Protein AF-A0A2K5C692-F1 (afdb_monomer)

Solvent-accessible surface area (backbone atoms only — not comparable to full-atom values): 7700 Å² total; per-residue (Å²): 141,78,87,83,47,60,86,69,42,43,74,47,68,67,73,51,76,56,100,88,49,74,49,65,68,95,68,62,49,78,44,82,46,73,78,86,76,69,92,68,82,83,86,76,85,67,71,76,71,80,69,60,62,58,67,62,48,50,50,53,51,52,51,52,52,50,50,51,52,51,52,51,51,51,51,52,52,50,52,50,51,49,54,51,51,51,50,50,52,52,49,58,70,53,62,77,75,74,74,80,81,71,85,75,73,92,75,81,82,77,75,83,76,95,80,128

Structure (mmCIF, N/CA/C/O backbone):
data_AF-A0A2K5C692-F1
#
_entry.id   AF-A0A2K5C692-F1
#
loop_
_atom_site.group_PDB
_atom_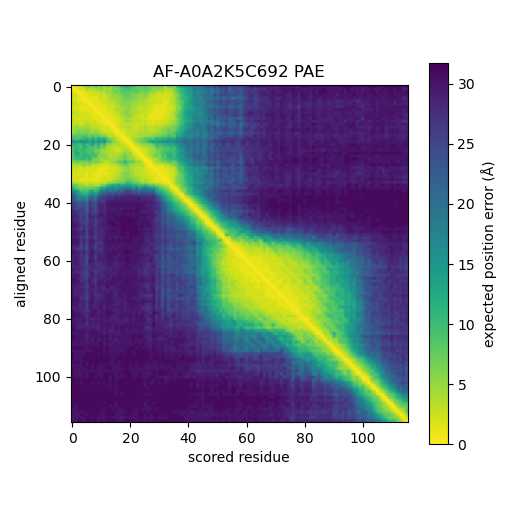site.id
_atom_site.type_symbol
_atom_site.label_atom_id
_atom_site.label_alt_id
_atom_site.label_comp_id
_atom_site.label_asym_id
_atom_site.label_entity_id
_atom_site.label_seq_id
_atom_site.pdbx_PDB_ins_code
_atom_site.Cartn_x
_atom_site.Cartn_y
_atom_site.Cartn_z
_atom_site.occupancy
_atom_site.B_iso_or_equiv
_atom_site.auth_seq_id
_atom_site.auth_comp_id
_atom_site.auth_asym_id
_atom_site.auth_atom_id
_atom_site.pdbx_PDB_model_num
ATOM 1 N N . MET A 1 1 ? -17.561 4.952 28.969 1.00 80.25 1 MET A N 1
ATOM 2 C CA . MET A 1 1 ? -16.653 3.915 29.502 1.00 80.25 1 MET A CA 1
ATOM 3 C C . MET A 1 1 ? -15.478 4.607 30.171 1.00 80.25 1 MET A C 1
ATOM 5 O O . MET A 1 1 ? -14.793 5.365 29.497 1.00 80.25 1 MET A O 1
ATOM 9 N N . HIS A 1 2 ? -15.273 4.416 31.474 1.00 87.25 2 HIS A N 1
ATOM 10 C CA . HIS A 1 2 ? -14.158 5.014 32.221 1.00 87.25 2 HIS A CA 1
ATOM 11 C C . HIS A 1 2 ? -13.462 3.932 33.053 1.00 87.25 2 HIS A C 1
ATOM 13 O O . HIS A 1 2 ? -14.150 3.058 33.570 1.00 87.25 2 HIS A O 1
ATOM 19 N N . ARG A 1 3 ? -12.129 4.021 33.203 1.00 89.38 3 ARG A N 1
ATOM 20 C CA . ARG A 1 3 ? -11.280 3.047 33.930 1.00 89.38 3 ARG A CA 1
ATOM 21 C C . ARG A 1 3 ? -11.349 1.613 33.380 1.00 89.38 3 ARG A C 1
ATOM 23 O O . ARG A 1 3 ? -11.473 0.668 34.150 1.00 89.38 3 ARG A O 1
ATOM 30 N N . LEU A 1 4 ? -11.274 1.480 32.057 1.00 91.38 4 LEU A N 1
ATOM 31 C CA . LEU A 1 4 ? -11.262 0.176 31.395 1.00 91.38 4 LEU A CA 1
ATOM 32 C C . LEU A 1 4 ? -10.068 -0.670 31.859 1.00 91.38 4 LEU A C 1
ATOM 34 O O . LEU A 1 4 ? -8.952 -0.162 31.984 1.00 91.38 4 LEU A O 1
ATOM 38 N N . GLN A 1 5 ? -10.319 -1.951 32.092 1.00 93.25 5 GLN A N 1
ATOM 39 C CA . GLN A 1 5 ? -9.323 -2.971 32.399 1.00 93.25 5 GLN A CA 1
ATOM 40 C C . GLN A 1 5 ? -9.077 -3.852 31.167 1.00 93.25 5 GLN A C 1
ATOM 42 O O . GLN A 1 5 ? -9.945 -3.944 30.300 1.00 93.25 5 GLN A O 1
ATOM 47 N N . PRO A 1 6 ? -7.941 -4.567 31.077 1.00 92.50 6 P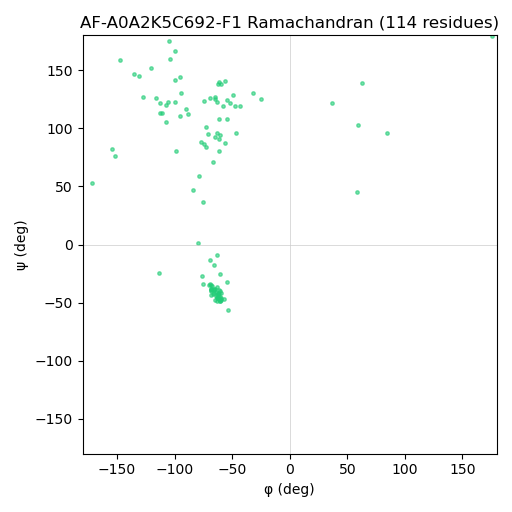RO A N 1
ATOM 48 C CA . PRO A 1 6 ? -7.685 -5.481 29.959 1.00 92.50 6 PRO A CA 1
ATOM 49 C C . PRO A 1 6 ? -8.797 -6.523 29.739 1.00 92.50 6 PRO A C 1
ATOM 51 O O . PRO A 1 6 ? -9.089 -6.886 28.599 1.00 92.50 6 PRO A O 1
ATOM 54 N N . ALA A 1 7 ? -9.461 -6.952 30.822 1.00 93.38 7 ALA A N 1
ATOM 55 C CA . ALA A 1 7 ? -10.597 -7.875 30.797 1.00 93.38 7 ALA A CA 1
ATOM 56 C C . ALA A 1 7 ? -11.859 -7.308 30.116 1.00 93.38 7 ALA A C 1
ATOM 58 O O . ALA A 1 7 ? -12.718 -8.085 29.709 1.00 93.38 7 ALA A O 1
ATOM 59 N N . ASP A 1 8 ? -11.952 -5.986 29.942 1.00 94.62 8 ASP A N 1
ATOM 60 C CA . ASP A 1 8 ? -13.039 -5.325 29.210 1.00 94.62 8 ASP A CA 1
ATOM 61 C C . ASP A 1 8 ? -12.844 -5.401 27.680 1.00 94.62 8 ASP A C 1
ATOM 63 O O . ASP A 1 8 ? -13.638 -4.870 26.908 1.00 94.62 8 ASP A O 1
ATOM 67 N N . THR A 1 9 ? -11.783 -6.051 27.195 1.00 95.06 9 THR A N 1
ATOM 68 C CA . THR A 1 9 ? -11.570 -6.255 25.758 1.00 95.06 9 THR A CA 1
ATOM 69 C C . THR A 1 9 ? -12.657 -7.151 25.171 1.00 95.06 9 THR A C 1
ATOM 71 O O . THR A 1 9 ? -12.847 -8.291 25.597 1.00 95.06 9 THR A O 1
ATOM 74 N N . GLY A 1 10 ? -13.339 -6.673 24.132 1.00 95.25 10 GLY A N 1
ATOM 75 C CA . GLY A 1 10 ? -14.420 -7.431 23.518 1.00 95.25 10 GLY A CA 1
ATOM 76 C C . GLY A 1 10 ? -15.161 -6.686 22.417 1.00 95.25 10 GLY A C 1
ATOM 77 O O . GLY A 1 10 ? -14.862 -5.539 22.083 1.00 95.25 10 GLY A O 1
ATOM 78 N N . THR A 1 11 ? -16.142 -7.368 21.827 1.00 95.38 11 THR A N 1
ATOM 79 C CA . THR A 1 11 ? -17.054 -6.758 20.852 1.00 95.38 11 THR A CA 1
ATOM 80 C C . THR A 1 11 ? -18.259 -6.187 21.583 1.00 95.38 11 THR A C 1
ATOM 82 O O . THR A 1 11 ? -19.035 -6.926 22.183 1.00 95.38 11 THR A O 1
ATOM 85 N N . TYR A 1 12 ? -18.427 -4.873 21.504 1.00 94.06 12 TYR A N 1
ATOM 86 C CA . TYR A 1 12 ? -19.549 -4.156 22.088 1.00 94.06 12 TYR A CA 1
ATOM 87 C C . TYR A 1 12 ? -20.643 -3.978 21.045 1.00 94.06 12 TYR A C 1
ATOM 89 O O . TYR A 1 12 ? -20.393 -3.513 19.934 1.00 94.06 12 TYR A O 1
ATOM 97 N N . THR A 1 13 ? -21.870 -4.330 21.408 1.00 92.94 13 THR A N 1
ATOM 98 C CA . THR A 1 13 ? -23.059 -4.111 20.580 1.00 92.94 13 THR A CA 1
ATOM 99 C C . THR A 1 13 ? -24.038 -3.228 21.343 1.00 92.94 13 THR A C 1
ATOM 101 O O . THR A 1 13 ? -24.027 -3.187 22.572 1.00 92.94 13 THR A O 1
ATOM 104 N N . CYS A 1 14 ? -24.843 -2.466 20.610 1.00 90.56 14 CYS A N 1
ATOM 105 C CA . CYS A 1 14 ? -25.947 -1.703 21.182 1.00 90.56 14 CYS A CA 1
ATOM 106 C C . CYS A 1 14 ? -27.236 -2.484 20.943 1.00 90.56 14 CYS A C 1
ATOM 108 O O . CYS A 1 14 ? -27.394 -3.058 19.875 1.00 90.56 14 CYS A O 1
ATOM 110 N N . GLU A 1 15 ? -28.16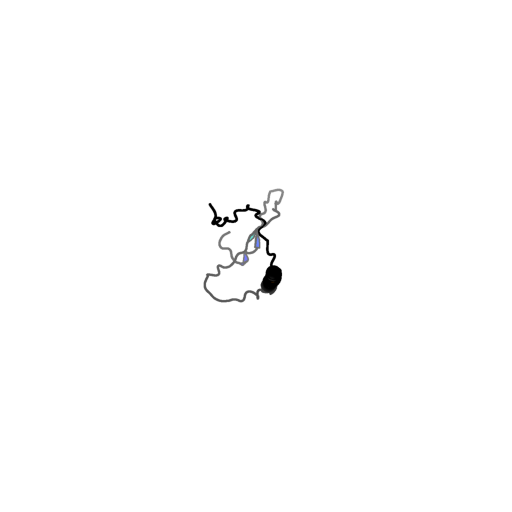3 -2.497 21.892 1.00 91.38 15 GLU A N 1
ATOM 111 C CA . GLU A 1 15 ? -29.488 -3.085 21.699 1.00 91.38 15 GLU A CA 1
ATOM 112 C C . GLU A 1 15 ? -30.540 -2.055 22.097 1.00 91.38 15 GLU A C 1
ATOM 114 O O . GLU A 1 15 ? -30.483 -1.487 23.188 1.00 91.38 15 GLU A O 1
ATOM 119 N N . GLY A 1 16 ? -31.484 -1.785 21.198 1.00 88.88 16 GLY A N 1
ATOM 120 C CA . GLY A 1 16 ? -32.657 -0.969 21.481 1.00 88.88 16 GLY A CA 1
ATOM 121 C C . GLY A 1 16 ? -33.823 -1.874 21.849 1.00 88.88 16 GLY A C 1
ATOM 122 O O . GLY A 1 16 ? -34.326 -2.586 20.988 1.00 88.88 16 GLY A O 1
ATOM 123 N N . VAL A 1 17 ? -34.256 -1.856 23.107 1.00 90.25 17 VAL A N 1
ATOM 124 C CA . VAL A 1 17 ? -35.414 -2.633 23.572 1.00 90.25 17 VAL A CA 1
ATOM 125 C C . VAL A 1 17 ? -36.633 -1.717 23.632 1.00 90.25 17 VAL A C 1
ATOM 127 O O . VAL A 1 17 ? -36.601 -0.690 24.312 1.00 90.25 17 VAL A O 1
ATOM 130 N N . THR A 1 18 ? -37.696 -2.074 22.920 1.00 87.25 18 THR A N 1
ATOM 131 C CA . THR A 1 18 ? -39.021 -1.455 23.031 1.00 87.25 18 THR A CA 1
ATOM 132 C C . THR A 1 18 ? -39.966 -2.391 23.783 1.00 87.25 18 THR A C 1
ATOM 134 O O . THR A 1 18 ? -39.609 -3.516 24.128 1.00 87.25 18 THR A O 1
ATOM 137 N N . GLU A 1 19 ? -41.184 -1.931 24.063 1.00 84.38 19 GLU A N 1
ATOM 138 C CA . GLU A 1 19 ? -42.204 -2.741 24.743 1.00 84.38 19 GLU A CA 1
ATOM 139 C C . GLU A 1 19 ? -42.577 -4.010 23.956 1.00 84.38 19 GLU A C 1
ATOM 141 O O . GLU A 1 19 ? -42.989 -5.005 24.548 1.00 84.38 19 GLU A O 1
ATOM 146 N N . THR A 1 20 ? -42.399 -3.992 22.631 1.00 84.62 20 THR A N 1
ATOM 147 C CA . THR A 1 20 ? -42.809 -5.084 21.742 1.00 84.62 20 THR A CA 1
ATOM 148 C C . THR A 1 20 ? -41.649 -5.815 21.078 1.00 84.62 20 THR A C 1
ATOM 150 O O . THR A 1 20 ? -41.827 -6.973 20.720 1.00 84.62 20 THR A O 1
ATOM 153 N N . ASP A 1 21 ? -40.476 -5.188 20.923 1.00 82.25 21 ASP A N 1
ATOM 154 C CA . ASP A 1 21 ? -39.386 -5.732 20.109 1.00 82.25 21 ASP A CA 1
ATOM 155 C C . ASP A 1 21 ? -37.986 -5.376 20.627 1.00 82.25 21 ASP A C 1
ATOM 157 O O . ASP A 1 21 ? -37.768 -4.387 21.325 1.00 82.25 21 ASP A O 1
ATOM 161 N N . VAL A 1 22 ? -36.995 -6.173 20.216 1.00 85.31 22 VAL A N 1
ATOM 162 C CA . VAL A 1 22 ? -35.570 -5.895 20.438 1.00 85.31 22 VAL A CA 1
ATOM 163 C C . VAL A 1 22 ? -34.897 -5.617 19.097 1.00 85.31 22 VAL A C 1
ATOM 165 O O . VAL A 1 22 ? -34.743 -6.506 18.261 1.00 85.31 22 VAL A O 1
ATOM 168 N N . PHE A 1 23 ? -34.453 -4.380 18.900 1.00 84.50 23 PHE A N 1
ATOM 169 C CA . PHE A 1 23 ? -33.632 -3.970 17.770 1.00 84.50 23 PHE A CA 1
ATOM 170 C C . PHE A 1 23 ? -32.150 -4.171 18.094 1.00 84.50 23 PHE A C 1
ATOM 172 O O . PHE A 1 23 ? -31.575 -3.462 18.921 1.00 84.50 23 PHE A O 1
ATOM 179 N N . ARG A 1 24 ? -31.508 -5.116 17.404 1.00 82.00 24 ARG A N 1
ATOM 180 C CA . ARG A 1 24 ? -30.060 -5.331 17.475 1.00 82.00 24 ARG A CA 1
ATOM 181 C C . ARG A 1 24 ? -29.425 -4.935 16.135 1.00 82.00 24 ARG A C 1
ATOM 183 O O . ARG A 1 24 ? -29.678 -5.607 15.136 1.00 82.00 24 ARG A O 1
ATOM 190 N N . PRO A 1 25 ? -28.598 -3.879 16.075 1.00 81.12 25 PRO A N 1
ATOM 191 C CA . PRO A 1 25 ? -27.772 -3.579 14.916 1.00 81.12 25 PRO A CA 1
ATOM 192 C C . PRO A 1 25 ? -26.872 -4.774 14.583 1.00 81.12 25 PRO A C 1
ATOM 194 O O . PRO A 1 25 ? -26.305 -5.409 15.470 1.00 81.12 25 PRO A O 1
ATOM 197 N N . HIS A 1 26 ? -26.695 -5.056 13.293 1.00 78.50 26 HIS A N 1
ATOM 198 C CA . HIS A 1 26 ? -25.872 -6.180 12.826 1.00 78.50 26 HIS A CA 1
ATOM 199 C C . HIS A 1 26 ? -24.365 -5.998 13.060 1.00 78.50 26 HIS A C 1
ATOM 201 O O . HIS A 1 26 ? -23.604 -6.956 12.940 1.00 78.50 26 HIS A O 1
ATOM 207 N N . HIS A 1 27 ? -23.926 -4.782 13.384 1.00 86.62 27 HIS A N 1
ATOM 208 C CA . HIS A 1 27 ? -22.519 -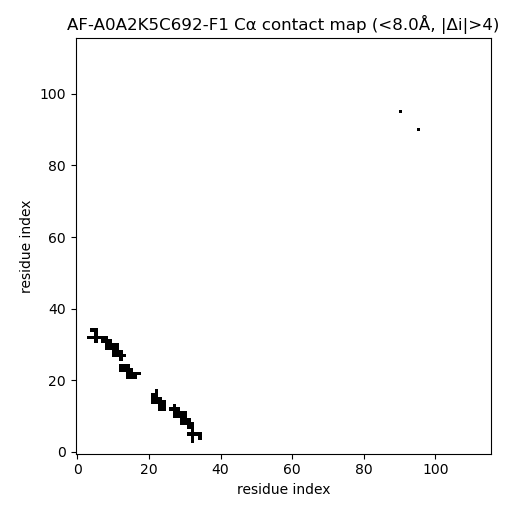4.441 13.533 1.00 86.62 27 HIS A CA 1
ATOM 209 C C . HIS A 1 27 ? -22.220 -4.026 14.972 1.00 86.62 27 HIS A C 1
ATOM 211 O O . HIS A 1 27 ? -22.866 -3.133 15.520 1.00 86.62 27 HIS A O 1
ATOM 217 N N . GLY A 1 28 ? -21.230 -4.687 15.569 1.00 89.00 28 GLY A N 1
ATOM 218 C CA . GLY A 1 28 ? -20.624 -4.287 16.833 1.00 89.00 28 GLY A CA 1
ATOM 219 C C . GLY A 1 28 ? -19.307 -3.549 16.618 1.00 89.00 28 GLY A C 1
ATOM 220 O O . GLY A 1 28 ? -18.720 -3.590 15.536 1.00 89.00 28 GLY A O 1
ATOM 221 N N . THR A 1 29 ? -18.825 -2.913 17.677 1.00 93.94 29 THR A N 1
ATOM 222 C CA . THR A 1 29 ? -17.520 -2.253 17.722 1.00 93.94 29 THR A CA 1
ATOM 223 C C . THR A 1 29 ? -16.567 -3.099 18.555 1.00 93.94 29 THR A C 1
ATOM 225 O O . THR A 1 29 ? -16.835 -3.363 19.727 1.00 9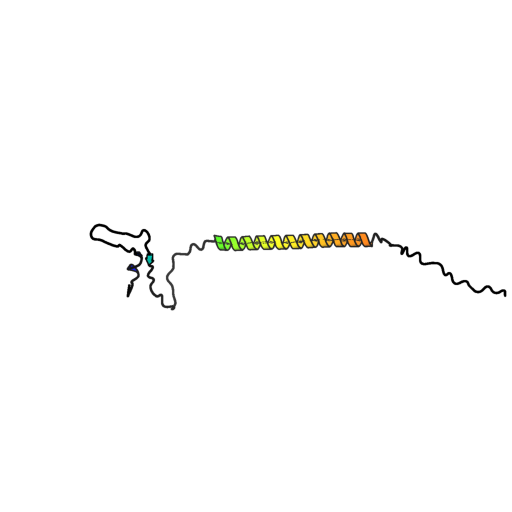3.94 29 THR A O 1
ATOM 228 N N . LEU A 1 30 ? -15.442 -3.517 17.971 1.00 94.94 30 LEU A N 1
ATOM 229 C CA . LEU A 1 30 ? -14.360 -4.148 18.724 1.00 94.94 30 LEU A CA 1
ATOM 230 C C . LEU A 1 30 ? -13.621 -3.079 19.534 1.00 94.94 30 LEU A C 1
ATOM 232 O O . LEU A 1 30 ? -13.109 -2.115 18.967 1.00 94.94 30 LEU A O 1
ATOM 236 N N . VAL A 1 31 ? -13.547 -3.271 20.847 1.00 94.94 31 VAL A N 1
ATOM 237 C CA . VAL A 1 31 ? -12.765 -2.429 21.753 1.00 94.94 31 VAL A CA 1
ATOM 238 C C . VAL A 1 31 ? -11.620 -3.267 22.302 1.00 94.94 31 VAL A C 1
ATOM 240 O O . VAL A 1 31 ? -11.844 -4.314 22.909 1.00 94.94 31 VAL A O 1
ATOM 243 N N . LEU A 1 32 ? -10.393 -2.800 22.072 1.00 94.44 32 LEU A N 1
ATOM 244 C CA . LEU A 1 32 ? -9.170 -3.404 22.588 1.00 94.44 32 LEU A CA 1
ATOM 245 C C . LEU A 1 32 ? -8.609 -2.517 23.696 1.00 94.44 32 LEU A C 1
ATOM 247 O O . LEU A 1 32 ? -8.296 -1.352 23.451 1.00 94.44 32 LEU A O 1
ATOM 251 N N . VAL A 1 33 ? -8.483 -3.072 24.900 1.00 92.62 33 VAL A N 1
ATOM 252 C CA . VAL A 1 33 ? -7.931 -2.366 26.057 1.00 92.62 33 VAL A CA 1
ATOM 253 C C . VAL A 1 33 ? -6.545 -2.925 26.339 1.00 92.62 33 VAL A C 1
ATOM 255 O O . VAL A 1 33 ? -6.395 -4.034 26.846 1.00 92.62 33 VAL A O 1
ATOM 258 N N . THR A 1 34 ? -5.523 -2.157 25.985 1.00 87.88 34 THR A N 1
ATOM 259 C CA . THR A 1 34 ? -4.127 -2.475 26.295 1.00 87.88 34 THR A CA 1
ATOM 260 C C . THR A 1 34 ? -3.706 -1.757 27.569 1.00 87.88 34 THR A C 1
ATOM 262 O O . THR A 1 34 ? -4.108 -0.616 27.796 1.00 87.88 34 THR A O 1
ATOM 265 N N . GLU A 1 35 ? -2.870 -2.392 28.388 1.00 82.56 35 GLU A N 1
ATOM 266 C CA . GLU A 1 35 ? -2.193 -1.678 29.472 1.00 82.56 35 GLU A CA 1
ATOM 267 C C . GLU A 1 35 ? -1.285 -0.596 28.870 1.00 82.56 35 GLU A C 1
ATOM 269 O O . GLU A 1 35 ? -0.626 -0.826 27.853 1.00 82.56 35 GLU A O 1
ATOM 274 N N . GLU A 1 36 ? -1.266 0.595 29.477 1.00 68.88 36 GLU A N 1
ATOM 275 C CA . GLU A 1 36 ? -0.265 1.614 29.160 1.00 68.88 36 GLU A CA 1
ATOM 276 C C . GLU A 1 36 ? 1.102 1.051 29.545 1.00 68.88 36 GLU A C 1
ATOM 278 O O . GLU A 1 36 ? 1.531 1.092 30.700 1.00 68.88 36 GLU A O 1
ATOM 283 N N . LEU A 1 37 ? 1.783 0.483 28.555 1.00 57.03 37 LEU A N 1
ATOM 284 C CA . LEU A 1 37 ? 3.163 0.066 28.672 1.00 57.03 37 LEU A CA 1
ATOM 285 C C . LEU A 1 37 ? 3.984 1.353 28.674 1.00 57.03 37 LEU A C 1
ATOM 287 O O . LEU A 1 37 ? 4.421 1.832 27.628 1.00 57.03 37 LEU A O 1
ATOM 291 N N . SER A 1 38 ? 4.092 1.958 29.861 1.00 48.69 38 SER A N 1
ATOM 292 C CA . SER A 1 38 ? 4.915 3.135 30.108 1.00 48.69 38 SER A CA 1
ATOM 293 C C . SER A 1 38 ? 6.248 2.922 29.398 1.00 48.69 38 SER A C 1
ATOM 295 O O . SER A 1 38 ? 6.919 1.909 29.618 1.00 48.69 38 SER A O 1
ATOM 297 N N . GLN A 1 39 ? 6.553 3.816 28.455 1.00 51.41 39 GLN A N 1
ATOM 298 C CA . GLN A 1 39 ? 7.737 3.792 27.599 1.00 51.41 39 GLN A CA 1
ATOM 299 C C . GLN A 1 39 ? 8.995 3.766 28.473 1.00 51.41 39 GLN A C 1
ATOM 301 O O . GLN A 1 39 ? 9.546 4.800 28.837 1.00 51.41 39 GLN A O 1
ATOM 306 N N . GLY A 1 40 ? 9.432 2.572 28.856 1.00 42.97 40 GLY A N 1
ATOM 307 C CA . GLY A 1 40 ? 10.381 2.429 29.948 1.00 42.97 40 GLY A CA 1
ATOM 308 C C . GLY A 1 40 ? 10.906 1.013 30.090 1.00 42.97 40 GLY A C 1
ATOM 309 O O . GLY A 1 40 ? 10.881 0.468 31.178 1.00 42.97 40 GLY A O 1
ATOM 310 N N . ALA A 1 41 ? 11.412 0.467 28.984 1.00 46.59 41 ALA A N 1
ATOM 311 C CA . ALA A 1 41 ? 12.369 -0.634 28.9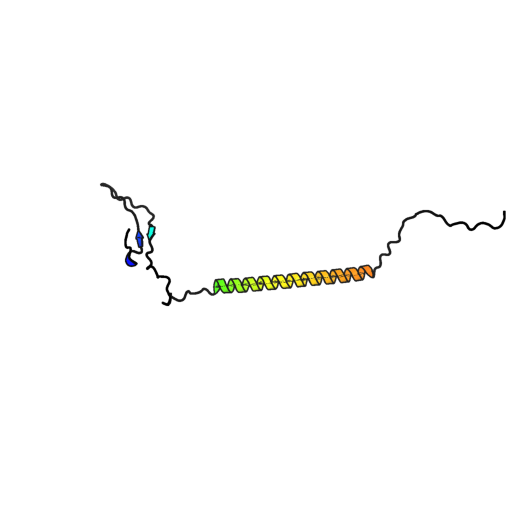25 1.00 46.59 41 ALA A CA 1
ATOM 312 C C . ALA A 1 41 ? 11.962 -2.019 29.490 1.00 46.59 41 ALA A C 1
ATOM 314 O O . ALA A 1 41 ? 11.481 -2.196 30.598 1.00 46.59 41 ALA A O 1
ATOM 315 N N . HIS A 1 42 ? 12.378 -3.029 28.723 1.00 44.34 42 HIS A N 1
ATOM 316 C CA . HIS A 1 42 ? 12.601 -4.421 29.117 1.00 44.34 42 HIS A CA 1
ATOM 317 C C . HIS A 1 42 ? 11.423 -5.414 29.132 1.00 44.34 42 HIS A C 1
ATOM 319 O O . HIS A 1 42 ? 10.799 -5.693 30.143 1.00 44.34 42 HIS A O 1
ATOM 325 N N . ARG A 1 43 ? 11.357 -6.127 27.997 1.00 56.00 43 ARG A N 1
ATOM 326 C CA . ARG A 1 43 ? 11.313 -7.598 27.883 1.00 56.00 43 ARG A CA 1
ATOM 327 C C . ARG A 1 43 ? 10.145 -8.319 28.569 1.00 56.00 43 ARG A C 1
ATOM 329 O O . ARG A 1 43 ? 10.255 -8.746 29.709 1.00 56.00 43 ARG A O 1
ATOM 336 N N . CYS A 1 44 ? 9.185 -8.723 27.743 1.00 46.72 44 CYS A N 1
ATOM 337 C CA . CYS A 1 44 ? 8.717 -10.109 27.733 1.00 46.72 44 CYS A CA 1
ATOM 338 C C . CYS A 1 44 ? 8.598 -10.578 26.275 1.00 46.72 44 CYS A C 1
ATOM 340 O O . CYS A 1 44 ? 8.355 -9.744 25.400 1.00 46.72 44 CYS A O 1
ATOM 342 N N . PRO A 1 45 ? 8.860 -11.864 25.981 1.00 43.78 45 PRO A N 1
ATOM 343 C CA . PRO A 1 45 ? 8.905 -12.352 24.616 1.00 43.78 45 PRO A CA 1
ATOM 344 C C . PRO A 1 45 ? 7.476 -12.398 24.082 1.00 43.78 45 PRO A C 1
ATOM 346 O O . PRO A 1 45 ? 6.726 -13.325 24.383 1.00 43.78 45 PRO A O 1
ATOM 349 N N . GLU A 1 46 ? 7.094 -11.405 23.277 1.00 43.91 46 GLU A N 1
ATOM 350 C CA . GLU A 1 46 ? 6.047 -11.635 22.289 1.00 43.91 46 GLU A CA 1
ATOM 351 C C . GLU A 1 46 ? 6.432 -12.916 21.553 1.00 43.91 46 GLU A C 1
ATOM 353 O O . GLU A 1 46 ? 7.592 -13.089 21.155 1.00 43.91 46 GLU A O 1
ATOM 358 N N . ALA A 1 47 ? 5.475 -13.848 21.480 1.00 52.09 47 ALA A N 1
ATOM 359 C CA . ALA A 1 47 ? 5.555 -15.059 20.677 1.00 52.09 47 ALA A CA 1
ATOM 360 C C . ALA A 1 47 ? 6.381 -14.755 19.428 1.00 52.09 47 ALA A C 1
ATOM 362 O O . ALA A 1 47 ? 6.098 -13.718 18.819 1.00 52.09 47 ALA A O 1
ATOM 363 N N . PRO A 1 48 ? 7.401 -15.573 19.078 1.00 46.94 48 PRO A N 1
ATOM 364 C CA . PRO A 1 48 ? 8.300 -15.223 17.995 1.00 46.94 48 PRO A CA 1
ATOM 365 C C . PRO A 1 48 ? 7.405 -14.798 16.847 1.00 46.94 48 PRO A C 1
ATOM 367 O O . PRO A 1 48 ? 6.550 -15.612 16.456 1.00 46.94 48 PRO A O 1
ATOM 370 N N . PRO A 1 49 ? 7.505 -13.544 16.346 1.00 51.03 49 PRO A N 1
ATOM 371 C CA . PRO A 1 49 ? 6.876 -13.268 15.085 1.00 51.03 49 PRO A CA 1
ATOM 372 C C . PRO A 1 49 ? 7.447 -14.390 14.241 1.00 51.03 49 PRO A C 1
ATOM 374 O O . PRO A 1 49 ? 8.668 -14.587 14.186 1.00 51.03 49 PRO A O 1
ATOM 377 N N . ARG A 1 50 ? 6.579 -15.223 13.667 1.00 53.03 50 ARG A N 1
ATOM 378 C CA . ARG A 1 50 ? 6.977 -15.937 12.470 1.00 53.03 50 ARG A CA 1
ATOM 379 C C . ARG A 1 50 ? 7.237 -14.795 11.506 1.00 53.03 50 ARG A C 1
ATOM 381 O O . ARG A 1 50 ? 6.340 -14.396 10.774 1.00 53.03 50 ARG A O 1
ATOM 388 N N . ALA A 1 51 ? 8.419 -14.188 11.645 1.00 58.12 51 ALA A N 1
ATOM 389 C CA . ALA A 1 51 ? 9.020 -13.229 10.771 1.00 58.12 51 ALA A CA 1
ATOM 390 C C . ALA A 1 51 ? 9.118 -14.073 9.533 1.00 58.12 51 ALA A C 1
ATOM 392 O O . ALA A 1 51 ? 9.974 -14.953 9.412 1.00 58.12 51 ALA A O 1
ATOM 393 N N . SER A 1 52 ? 8.057 -13.985 8.743 1.00 63.06 52 SER A N 1
ATOM 394 C CA . SER A 1 52 ? 7.930 -14.782 7.562 1.00 63.06 52 SER A CA 1
ATOM 395 C C . SER A 1 52 ? 9.174 -14.392 6.791 1.00 63.06 52 SER A C 1
ATOM 397 O O . SER A 1 52 ? 9.426 -13.220 6.547 1.00 63.06 52 SER A O 1
ATOM 399 N N . ALA A 1 53 ? 10.051 -15.351 6.510 1.00 62.09 53 ALA A N 1
ATOM 400 C CA . ALA A 1 53 ? 11.236 -15.054 5.715 1.00 62.09 53 ALA A CA 1
ATOM 401 C C . ALA A 1 53 ? 10.825 -14.610 4.297 1.00 62.09 53 ALA A C 1
ATOM 403 O O . ALA A 1 53 ? 11.652 -14.126 3.543 1.00 62.09 53 ALA A O 1
ATOM 404 N N . LEU A 1 54 ? 9.538 -14.746 3.956 1.00 65.00 54 LEU A N 1
ATOM 405 C CA . LEU A 1 54 ? 8.904 -14.393 2.694 1.00 65.00 54 LEU A CA 1
ATOM 406 C C . LEU A 1 54 ? 9.139 -12.940 2.249 1.00 65.00 54 LEU A C 1
ATOM 408 O O . LEU A 1 54 ? 9.669 -12.782 1.155 1.00 65.00 54 LEU A O 1
ATOM 412 N N . PRO A 1 55 ? 8.826 -11.875 3.016 1.00 75.50 55 PRO A N 1
ATOM 413 C CA . PRO A 1 55 ? 9.039 -10.508 2.554 1.00 75.50 55 PRO A CA 1
ATOM 414 C C . PRO A 1 55 ? 10.528 -10.200 2.374 1.00 75.50 55 PRO A C 1
ATOM 416 O O . PRO A 1 55 ? 10.904 -9.595 1.378 1.00 75.50 55 PRO A O 1
ATOM 419 N N . ALA A 1 56 ? 11.388 -10.684 3.277 1.00 76.75 56 ALA A N 1
ATOM 420 C CA . ALA A 1 56 ? 12.838 -10.513 3.170 1.00 76.75 56 ALA A CA 1
ATOM 421 C C . ALA A 1 56 ? 13.445 -11.309 1.997 1.00 76.75 56 ALA A C 1
ATOM 423 O O . ALA A 1 56 ? 14.330 -10.828 1.299 1.00 76.75 56 ALA A O 1
ATOM 424 N N . ALA A 1 57 ? 12.957 -12.519 1.732 1.00 79.38 57 ALA A N 1
ATOM 425 C CA . ALA A 1 57 ? 13.387 -13.316 0.590 1.00 79.38 57 ALA A CA 1
ATOM 426 C C . ALA A 1 57 ? 12.930 -12.680 -0.728 1.00 79.38 57 ALA A C 1
ATOM 428 O O . ALA A 1 57 ? 13.706 -12.623 -1.676 1.00 79.38 57 ALA A O 1
ATOM 429 N N . LEU A 1 58 ? 11.707 -12.145 -0.788 1.00 86.38 58 LEU A N 1
ATOM 430 C CA . LEU A 1 58 ? 11.193 -11.456 -1.973 1.00 86.38 58 LEU A CA 1
ATOM 431 C C . LEU A 1 58 ? 11.967 -10.169 -2.277 1.00 86.38 58 LEU A C 1
ATOM 433 O O . LEU A 1 58 ? 12.236 -9.897 -3.449 1.00 86.38 58 LEU A O 1
ATOM 437 N N . THR A 1 59 ? 12.374 -9.398 -1.262 1.00 87.69 59 THR A N 1
ATOM 438 C CA . THR A 1 59 ? 13.234 -8.225 -1.486 1.00 87.69 59 THR A CA 1
ATOM 439 C C . THR A 1 59 ? 14.597 -8.655 -2.015 1.00 87.69 59 THR A C 1
ATOM 441 O O . THR A 1 59 ? 15.023 -8.151 -3.047 1.00 87.69 59 THR A O 1
ATOM 444 N N . VAL A 1 60 ? 15.250 -9.647 -1.403 1.00 91.06 60 VAL A N 1
ATOM 445 C CA . VAL A 1 60 ? 16.551 -10.148 -1.881 1.00 91.06 60 VAL A CA 1
ATOM 446 C C . VAL A 1 60 ? 16.455 -10.674 -3.317 1.00 91.06 60 VAL A C 1
ATOM 448 O O . VAL A 1 60 ? 17.272 -10.307 -4.159 1.00 91.06 60 VAL A O 1
ATOM 451 N N . VAL A 1 61 ? 15.434 -11.474 -3.632 1.00 92.19 61 VAL A N 1
ATOM 452 C CA . VAL A 1 61 ? 15.224 -12.019 -4.983 1.00 92.19 61 VAL A CA 1
ATOM 453 C C . VAL A 1 61 ? 14.967 -10.907 -6.001 1.00 92.19 61 VAL A C 1
ATOM 455 O O . VAL A 1 61 ? 15.579 -10.916 -7.068 1.00 92.19 61 VAL A O 1
ATOM 458 N N . SER A 1 62 ? 14.115 -9.927 -5.686 1.00 91.88 62 SER A N 1
ATOM 459 C CA . SER A 1 62 ? 13.838 -8.804 -6.595 1.00 91.88 62 SER A CA 1
ATOM 460 C C . SER A 1 62 ? 15.061 -7.908 -6.809 1.00 91.88 62 SER A C 1
ATOM 462 O O . SER A 1 62 ? 15.330 -7.520 -7.948 1.00 91.88 62 SER A O 1
ATOM 464 N N . PHE A 1 63 ? 15.861 -7.657 -5.766 1.00 93.88 63 PHE A N 1
ATOM 465 C CA . PHE A 1 63 ? 17.139 -6.952 -5.891 1.00 93.88 63 PHE A CA 1
ATOM 466 C C . PHE A 1 63 ? 18.115 -7.689 -6.813 1.00 93.88 63 PHE A C 1
ATOM 468 O O . PHE A 1 63 ? 18.691 -7.063 -7.703 1.00 93.88 63 PHE A O 1
ATOM 475 N N . LEU A 1 64 ? 18.278 -9.006 -6.649 1.00 95.38 64 LEU A N 1
ATOM 476 C CA . LEU A 1 64 ? 19.165 -9.813 -7.494 1.00 95.38 64 LEU A CA 1
ATOM 477 C C . LEU A 1 64 ? 18.698 -9.847 -8.955 1.00 95.38 64 LEU A C 1
ATOM 479 O O . LEU A 1 64 ? 19.524 -9.715 -9.861 1.00 95.38 64 LEU A O 1
ATOM 483 N N . LEU A 1 65 ? 17.386 -9.960 -9.195 1.00 96.31 65 LEU A N 1
ATOM 484 C CA . LEU A 1 65 ? 16.814 -9.903 -10.543 1.00 96.31 65 LEU A CA 1
ATOM 485 C C . LEU A 1 65 ? 17.092 -8.549 -11.210 1.00 96.31 65 LEU A C 1
ATOM 487 O O . LEU A 1 65 ? 17.546 -8.501 -12.354 1.00 96.31 65 LEU A O 1
ATOM 491 N N . GLY A 1 66 ? 16.857 -7.452 -10.482 1.00 95.62 66 GLY A N 1
ATOM 492 C CA . GLY A 1 66 ? 17.104 -6.093 -10.963 1.00 95.62 66 GLY A CA 1
ATOM 493 C C . GLY A 1 66 ? 18.580 -5.836 -11.278 1.00 95.62 66 GLY A C 1
ATOM 494 O O . GLY A 1 66 ? 18.897 -5.283 -12.331 1.00 95.62 66 GLY A O 1
ATOM 495 N N . LEU A 1 67 ? 19.490 -6.298 -10.416 1.00 96.38 67 LEU A N 1
ATOM 496 C CA . LEU A 1 67 ? 20.938 -6.229 -10.642 1.00 96.38 67 LEU A CA 1
ATOM 497 C C . LEU A 1 67 ? 21.360 -7.022 -11.883 1.00 96.38 67 LEU A C 1
ATOM 499 O O . LEU A 1 67 ? 22.091 -6.496 -12.722 1.00 96.38 67 LEU A O 1
ATOM 503 N N . GLY A 1 68 ? 20.866 -8.254 -12.033 1.00 95.00 68 GLY A N 1
ATOM 504 C CA . GLY A 1 68 ? 21.148 -9.095 -13.197 1.00 95.00 68 GLY A CA 1
ATOM 505 C C . GLY A 1 68 ? 20.690 -8.450 -14.507 1.00 95.00 68 GLY A C 1
ATOM 506 O O . GLY A 1 68 ? 21.471 -8.351 -15.455 1.00 95.00 68 GLY A O 1
ATOM 507 N N . LEU A 1 69 ? 19.457 -7.935 -14.540 1.00 95.88 69 LEU A N 1
ATOM 508 C CA . LEU A 1 69 ? 18.908 -7.195 -15.682 1.00 95.88 69 LEU A CA 1
ATOM 509 C C . LEU A 1 69 ? 19.716 -5.927 -15.986 1.00 95.88 69 LEU A C 1
ATOM 511 O O . LEU A 1 69 ? 20.012 -5.653 -17.148 1.00 95.88 69 LEU A O 1
ATOM 515 N N . GLY A 1 70 ? 20.115 -5.172 -14.960 1.00 94.94 70 GLY A N 1
ATOM 516 C CA . GLY A 1 70 ? 20.945 -3.977 -15.111 1.00 94.94 70 GLY A CA 1
ATOM 517 C C . GLY A 1 70 ? 22.303 -4.284 -15.747 1.00 94.94 70 GLY A C 1
ATOM 518 O O . GLY A 1 70 ? 22.681 -3.648 -16.734 1.00 94.94 70 GLY A O 1
ATOM 519 N N . VAL A 1 71 ? 23.011 -5.299 -15.241 1.00 95.50 71 VAL A N 1
ATOM 520 C CA . VAL A 1 71 ? 24.307 -5.737 -15.785 1.00 95.50 71 VAL A CA 1
ATOM 521 C C . VAL A 1 71 ? 24.157 -6.243 -17.220 1.00 95.50 71 VAL A C 1
ATOM 523 O O . VAL A 1 71 ? 24.916 -5.822 -18.094 1.00 95.50 71 VAL A O 1
ATOM 526 N N . ALA A 1 72 ? 23.156 -7.083 -17.496 1.00 93.94 72 ALA A N 1
ATOM 527 C CA . ALA A 1 72 ? 22.887 -7.586 -18.843 1.00 93.94 72 ALA A CA 1
ATOM 528 C C . ALA A 1 72 ? 22.586 -6.447 -19.835 1.00 93.94 72 ALA A C 1
ATOM 530 O O . ALA A 1 72 ? 23.125 -6.434 -20.941 1.00 93.94 72 ALA A O 1
ATOM 531 N N . CYS A 1 73 ? 21.799 -5.447 -19.428 1.00 93.06 73 CYS A N 1
ATOM 532 C CA . CYS A 1 73 ? 21.516 -4.256 -20.230 1.00 93.06 73 CYS A CA 1
ATOM 533 C C . CYS A 1 73 ? 22.776 -3.433 -20.531 1.00 93.06 73 CYS A C 1
ATOM 535 O O . CYS A 1 73 ? 22.970 -2.998 -21.669 1.00 93.06 73 CYS A O 1
ATOM 537 N N . VAL A 1 74 ? 23.647 -3.216 -19.540 1.00 94.81 74 VAL A N 1
ATOM 538 C CA . VAL A 1 74 ? 24.921 -2.507 -19.749 1.00 94.81 74 VAL A CA 1
ATOM 539 C C . VAL A 1 74 ? 25.824 -3.299 -20.691 1.00 94.81 74 VAL A C 1
ATOM 541 O O . VAL A 1 74 ? 26.366 -2.722 -21.634 1.00 94.81 74 VAL A O 1
ATOM 544 N N . LEU A 1 75 ? 25.932 -4.617 -20.507 1.00 92.38 75 LEU A N 1
ATOM 545 C CA . LEU A 1 75 ? 26.707 -5.486 -21.392 1.00 92.38 75 LEU A CA 1
ATOM 546 C C . LEU A 1 75 ? 26.175 -5.436 -22.827 1.00 92.38 75 LEU A C 1
ATOM 548 O O . LEU A 1 75 ? 26.953 -5.179 -23.745 1.00 92.38 75 LEU A O 1
ATOM 552 N N . ALA A 1 76 ? 24.864 -5.570 -23.030 1.00 90.69 76 ALA A N 1
ATOM 553 C CA . ALA A 1 76 ? 24.240 -5.444 -24.345 1.00 90.69 76 ALA A CA 1
ATOM 554 C C . ALA A 1 76 ? 24.547 -4.084 -24.994 1.00 90.69 76 ALA A C 1
ATOM 556 O O . ALA A 1 76 ? 25.003 -4.036 -26.136 1.00 90.69 76 ALA A O 1
ATOM 557 N N . ARG A 1 77 ? 24.411 -2.978 -24.249 1.00 90.19 77 ARG A N 1
ATOM 558 C CA . ARG A 1 77 ? 24.775 -1.635 -24.735 1.00 90.19 77 ARG A CA 1
ATOM 559 C C . ARG A 1 77 ? 26.254 -1.526 -25.093 1.00 90.19 77 ARG A C 1
ATOM 561 O O . ARG A 1 77 ? 26.592 -0.905 -26.098 1.00 90.19 77 ARG A O 1
ATOM 568 N N . THR A 1 78 ? 27.144 -2.122 -24.303 1.00 88.38 78 THR A N 1
ATOM 569 C CA . THR A 1 78 ? 28.586 -2.089 -24.588 1.00 88.38 78 THR A CA 1
ATOM 570 C C . THR A 1 78 ? 28.936 -2.905 -25.828 1.00 88.38 78 THR A C 1
ATOM 572 O O . THR A 1 78 ? 29.745 -2.447 -26.632 1.00 88.38 78 THR A O 1
ATOM 575 N N . GLN A 1 79 ? 28.290 -4.055 -26.036 1.00 85.94 79 GLN A N 1
ATOM 576 C CA . GLN A 1 79 ? 28.472 -4.875 -27.233 1.00 85.94 79 GLN A CA 1
ATOM 577 C C . GLN A 1 79 ? 27.942 -4.167 -28.479 1.00 85.94 79 GLN A C 1
ATO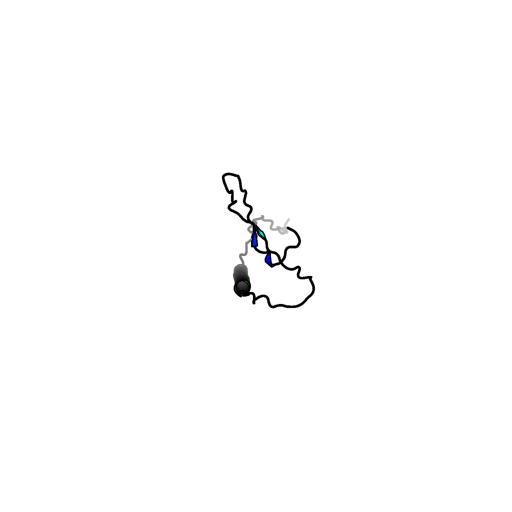M 579 O O . GLN A 1 79 ? 28.635 -4.124 -29.491 1.00 85.94 79 GLN A O 1
ATOM 584 N N . MET A 1 80 ? 26.777 -3.519 -28.387 1.00 84.81 80 MET A N 1
ATOM 585 C CA . MET A 1 80 ? 26.247 -2.680 -29.466 1.00 84.81 80 MET A CA 1
ATOM 586 C C . MET A 1 80 ? 27.191 -1.517 -29.784 1.00 84.81 80 MET A C 1
ATOM 588 O O . MET A 1 80 ? 27.509 -1.284 -30.944 1.00 84.81 80 MET A O 1
ATOM 592 N N . LYS A 1 81 ? 27.705 -0.818 -28.763 1.00 82.31 81 LYS A N 1
ATOM 593 C CA . LYS A 1 81 ? 28.659 0.283 -28.957 1.00 82.31 81 LYS A CA 1
ATOM 594 C C . LYS A 1 81 ? 29.953 -0.197 -29.617 1.00 82.31 81 LYS A C 1
ATOM 596 O O . LYS A 1 81 ? 30.451 0.476 -30.515 1.00 82.31 81 LYS A O 1
ATOM 601 N N . LYS A 1 82 ? 30.477 -1.360 -29.214 1.00 78.12 82 LYS A N 1
ATOM 602 C CA . LYS A 1 82 ? 31.657 -1.973 -29.843 1.00 78.12 82 LYS A CA 1
ATOM 603 C C . LYS A 1 82 ? 31.392 -2.329 -31.304 1.00 78.12 82 LYS A C 1
ATOM 605 O O . LYS A 1 82 ? 32.182 -1.921 -32.148 1.00 78.12 82 LYS A O 1
ATOM 610 N N . ALA A 1 83 ? 30.275 -2.994 -31.598 1.00 76.00 83 ALA A N 1
ATOM 611 C CA . ALA A 1 83 ? 29.880 -3.353 -32.961 1.00 76.00 83 ALA A CA 1
ATOM 612 C C . ALA A 1 83 ? 29.663 -2.123 -33.861 1.00 76.00 83 ALA A C 1
ATOM 614 O O . ALA A 1 83 ? 30.072 -2.119 -35.019 1.00 76.00 83 ALA A O 1
ATOM 615 N N . CYS A 1 84 ? 29.075 -1.046 -33.334 1.00 73.06 84 CYS A N 1
ATOM 616 C CA . CYS A 1 84 ? 28.949 0.209 -34.072 1.00 73.06 84 CYS A CA 1
ATOM 617 C C . CYS A 1 84 ? 30.310 0.886 -34.281 1.00 73.06 84 CYS A C 1
ATOM 619 O O . CYS A 1 84 ? 30.561 1.387 -35.367 1.00 73.06 84 CYS A O 1
ATOM 621 N N . SER A 1 85 ? 31.206 0.867 -33.287 1.00 67.12 85 SER A N 1
ATOM 622 C CA . SER A 1 85 ? 32.548 1.456 -33.424 1.00 67.12 85 SER A CA 1
ATOM 623 C C . SER A 1 85 ? 33.456 0.681 -34.382 1.00 67.12 85 SER A C 1
ATOM 625 O O . SER A 1 85 ? 34.264 1.289 -35.076 1.00 67.12 85 SER A O 1
ATOM 627 N N . SER A 1 86 ? 33.331 -0.651 -34.451 1.00 61.16 86 SER A N 1
ATOM 628 C CA . SER A 1 86 ? 34.067 -1.446 -35.439 1.00 61.16 86 SER A CA 1
ATOM 629 C C . SER A 1 86 ? 33.547 -1.155 -36.837 1.00 61.16 86 SER A C 1
ATOM 631 O O . SER A 1 86 ? 34.343 -0.904 -37.727 1.00 61.16 86 SER A O 1
ATOM 633 N N . ARG A 1 87 ? 32.222 -1.075 -36.997 1.00 57.72 87 ARG A N 1
ATOM 634 C CA . ARG A 1 87 ? 31.585 -0.710 -38.261 1.00 57.72 87 ARG A CA 1
ATOM 635 C C . ARG A 1 87 ? 31.943 0.709 -38.707 1.00 57.72 87 ARG A C 1
ATOM 637 O O . ARG A 1 87 ? 32.122 0.907 -39.897 1.00 57.72 87 ARG A O 1
ATOM 644 N N . ASP A 1 88 ? 32.084 1.652 -37.775 1.00 60.06 88 ASP A N 1
ATOM 645 C CA . ASP A 1 88 ? 32.556 3.013 -38.055 1.00 60.06 88 ASP A CA 1
ATOM 646 C C . ASP A 1 88 ? 34.018 3.008 -38.529 1.00 60.06 88 ASP A C 1
ATOM 648 O O . ASP A 1 88 ? 34.366 3.643 -39.519 1.00 60.06 88 ASP A O 1
ATOM 652 N N . LYS A 1 89 ? 34.874 2.198 -37.891 1.00 60.78 89 LYS A N 1
ATOM 653 C CA . LYS A 1 89 ? 36.275 2.029 -38.303 1.00 60.78 89 LYS A CA 1
ATOM 654 C C . LYS A 1 89 ? 36.412 1.318 -39.655 1.00 60.78 89 LYS A C 1
ATOM 656 O O . LYS A 1 89 ? 37.273 1.701 -40.443 1.00 60.78 89 LYS A O 1
ATOM 661 N N . ASP A 1 90 ? 35.536 0.359 -39.947 1.00 60.84 90 ASP A N 1
ATOM 662 C CA . ASP A 1 90 ? 35.432 -0.300 -41.253 1.00 60.84 90 ASP A CA 1
ATOM 663 C C . ASP A 1 90 ? 34.863 0.653 -42.322 1.00 60.84 90 ASP A C 1
ATOM 665 O O . ASP A 1 90 ? 35.317 0.622 -43.462 1.00 60.84 90 ASP A O 1
ATOM 669 N N . SER A 1 91 ? 33.936 1.557 -41.972 1.00 59.19 91 SER A N 1
ATOM 670 C CA . SER A 1 91 ? 33.438 2.599 -42.885 1.00 59.19 91 SER A CA 1
ATOM 671 C C . SER A 1 91 ? 34.405 3.766 -43.085 1.00 59.19 91 SER A C 1
ATOM 673 O O . SER A 1 91 ? 34.384 4.382 -44.139 1.00 59.19 91 SER A O 1
ATOM 675 N N . VAL A 1 92 ? 35.279 4.064 -42.122 1.00 58.38 92 VAL A N 1
ATOM 676 C CA . VAL A 1 92 ? 36.387 5.020 -42.292 1.00 58.38 92 VAL A CA 1
ATOM 677 C C . VAL A 1 92 ? 37.515 4.396 -43.124 1.00 58.38 92 VAL A C 1
ATOM 679 O O . VAL A 1 92 ? 38.146 5.090 -43.918 1.00 58.38 92 VAL A O 1
ATOM 682 N N . ALA A 1 93 ? 37.748 3.082 -42.999 1.00 58.72 93 ALA A N 1
ATOM 683 C CA . ALA A 1 93 ? 38.644 2.335 -43.886 1.00 58.72 93 ALA A CA 1
ATOM 684 C C . ALA A 1 93 ? 38.078 2.214 -45.312 1.00 58.72 93 ALA A C 1
ATOM 686 O O . ALA A 1 93 ? 38.825 2.309 -46.284 1.00 58.72 93 ALA A O 1
ATOM 687 N N . ALA A 1 94 ? 36.755 2.096 -45.452 1.00 57.91 94 ALA A N 1
ATOM 688 C CA . ALA A 1 94 ? 36.036 2.347 -46.695 1.00 57.91 94 ALA A CA 1
ATOM 689 C C . ALA A 1 94 ? 35.866 3.859 -46.903 1.00 57.91 94 ALA A C 1
ATOM 691 O O . ALA A 1 94 ? 34.746 4.352 -46.966 1.00 57.91 94 ALA A O 1
ATOM 692 N N . CYS A 1 95 ? 36.986 4.589 -46.964 1.00 54.44 95 CYS A N 1
ATOM 693 C CA . CYS A 1 95 ? 37.050 6.020 -47.240 1.00 54.44 95 CYS A CA 1
ATOM 694 C C . CYS A 1 95 ? 36.164 6.351 -48.449 1.00 54.44 95 CYS A C 1
ATOM 696 O O . CYS A 1 95 ? 36.569 6.195 -49.602 1.00 54.44 95 CYS A O 1
ATOM 698 N N . VAL A 1 96 ? 34.927 6.776 -48.188 1.00 62.47 96 VAL A N 1
ATOM 699 C CA . VAL A 1 96 ? 34.085 7.394 -49.201 1.00 62.47 96 VAL A CA 1
ATOM 700 C C . VAL A 1 96 ? 34.678 8.779 -49.375 1.00 62.47 96 VAL A C 1
ATOM 702 O O . VAL A 1 96 ? 34.303 9.727 -48.688 1.00 62.47 96 VAL A O 1
ATOM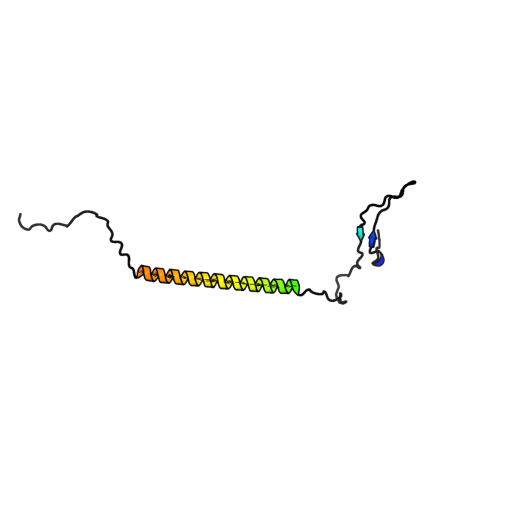 705 N N . VAL A 1 97 ? 35.677 8.866 -50.253 1.00 59.47 97 VAL A N 1
ATOM 706 C CA . VAL A 1 97 ? 36.133 10.130 -50.817 1.00 59.47 97 VAL A CA 1
ATOM 707 C C . VAL A 1 97 ? 34.924 10.689 -51.554 1.00 59.47 97 VAL A C 1
ATOM 709 O O . VAL A 1 97 ? 34.631 10.296 -52.680 1.00 59.47 97 VAL A O 1
ATOM 712 N N . TYR A 1 98 ? 34.155 11.541 -50.883 1.00 55.16 98 TYR A N 1
ATOM 713 C CA . TYR A 1 98 ? 33.166 12.355 -51.564 1.00 55.16 98 TYR A CA 1
ATOM 714 C C . TYR A 1 98 ? 33.981 13.374 -52.355 1.00 55.16 98 TYR A C 1
ATOM 716 O O . TYR A 1 98 ? 34.471 14.350 -51.788 1.00 55.16 98 TYR A O 1
ATOM 724 N N . GLU A 1 99 ? 34.236 13.085 -53.633 1.00 56.50 99 GLU A N 1
ATOM 725 C CA . GLU A 1 99 ? 34.758 14.106 -54.533 1.00 56.50 99 GLU A CA 1
ATOM 726 C C . GLU A 1 99 ? 33.801 15.294 -54.474 1.00 56.50 99 GLU A C 1
ATOM 728 O O . GLU A 1 99 ? 32.589 15.152 -54.669 1.00 56.50 99 GLU A O 1
ATOM 733 N N . ASP A 1 100 ? 34.352 16.459 -54.149 1.00 62.38 100 ASP A N 1
ATOM 734 C CA . ASP A 1 100 ? 33.629 17.715 -54.204 1.00 62.38 100 ASP A CA 1
ATOM 735 C C . ASP A 1 100 ? 33.282 17.999 -55.670 1.00 62.38 100 ASP A C 1
ATOM 737 O O . ASP A 1 100 ? 34.065 18.571 -56.423 1.00 62.38 100 ASP A O 1
ATOM 741 N N . MET A 1 101 ? 32.092 17.570 -56.092 1.00 57.62 101 MET A N 1
ATOM 742 C CA . MET A 1 101 ? 31.512 17.863 -57.405 1.00 57.62 101 MET A CA 1
ATOM 743 C C . MET A 1 101 ? 30.992 19.307 -57.472 1.00 57.62 101 MET A C 1
ATOM 745 O O . MET A 1 101 ? 29.968 19.594 -58.100 1.00 57.62 101 MET A O 1
ATOM 749 N N . SER A 1 102 ? 31.692 20.248 -56.836 1.00 55.53 102 SER A N 1
ATOM 750 C CA . SER A 1 102 ? 31.498 21.662 -57.097 1.00 55.53 102 SER A CA 1
ATOM 751 C C . SER A 1 102 ? 32.197 21.988 -58.423 1.00 55.53 102 SER A C 1
ATOM 753 O O . SER A 1 102 ? 33.365 22.354 -58.511 1.00 55.53 102 SER A O 1
ATOM 755 N N . HIS A 1 103 ? 31.463 21.831 -59.526 1.00 60.97 103 HIS A N 1
ATOM 756 C CA . HIS A 1 103 ? 31.856 22.376 -60.826 1.00 60.97 103 HIS A CA 1
ATOM 757 C C . HIS A 1 103 ? 31.819 23.920 -60.769 1.00 60.97 103 HIS A C 1
ATOM 759 O O . HIS A 1 103 ? 30.958 24.575 -61.355 1.00 60.97 103 HIS A O 1
ATOM 765 N N . SER A 1 104 ? 32.762 24.534 -60.054 1.00 55.94 104 SER A N 1
ATOM 766 C CA . SER A 1 104 ? 32.967 25.979 -60.022 1.00 55.94 104 SER A CA 1
ATOM 767 C C . SER A 1 104 ? 34.108 26.356 -60.963 1.00 55.94 104 SER A C 1
ATOM 769 O O . SER A 1 104 ? 35.242 26.559 -60.549 1.00 55.94 104 SER A O 1
ATOM 771 N N . ARG A 1 105 ? 33.742 26.429 -62.246 1.00 52.09 105 ARG A N 1
ATOM 772 C CA . ARG A 1 105 ? 34.259 27.312 -63.308 1.00 52.09 105 ARG A CA 1
ATOM 773 C C . ARG A 1 105 ? 35.761 27.644 -63.332 1.00 52.09 105 ARG A C 1
ATOM 775 O O . ARG A 1 105 ? 36.299 28.332 -62.473 1.00 52.09 105 ARG A O 1
ATOM 782 N N . CYS A 1 106 ? 36.350 27.283 -64.473 1.00 57.97 106 CYS A N 1
ATOM 783 C CA . CYS A 1 106 ? 37.588 27.786 -65.057 1.00 57.97 106 CYS A CA 1
ATOM 784 C C . CYS A 1 106 ? 37.966 29.209 -64.631 1.00 57.97 106 CYS A C 1
ATOM 786 O O . CYS A 1 106 ? 37.220 30.142 -64.907 1.00 57.97 106 CYS A O 1
ATOM 788 N N . ASN A 1 107 ? 39.180 29.357 -64.103 1.00 47.34 107 ASN A N 1
ATOM 789 C CA . ASN A 1 107 ? 40.059 30.491 -64.380 1.00 47.34 107 ASN A CA 1
ATOM 790 C C . ASN A 1 107 ? 41.508 30.015 -64.234 1.00 47.34 107 ASN A C 1
ATOM 792 O O . ASN A 1 107 ? 42.183 30.261 -63.237 1.00 47.34 107 ASN A O 1
ATOM 796 N N . THR A 1 108 ? 41.979 29.287 -65.245 1.00 52.59 108 THR A N 1
ATOM 797 C CA . THR A 1 108 ? 43.410 29.129 -65.493 1.00 52.59 108 THR A CA 1
ATOM 798 C C . THR A 1 108 ? 43.953 30.528 -65.776 1.00 52.59 108 THR A C 1
ATOM 800 O O . THR A 1 108 ? 43.638 31.113 -66.810 1.00 52.59 108 THR A O 1
ATOM 803 N N . LEU A 1 109 ? 44.706 31.096 -64.834 1.00 52.22 109 LEU A N 1
ATOM 804 C CA . LEU A 1 109 ? 45.473 32.320 -65.051 1.00 52.22 109 LEU A CA 1
ATOM 805 C C . LEU A 1 109 ? 46.380 32.100 -66.268 1.00 52.22 109 LEU A C 1
ATOM 807 O O . LEU A 1 109 ? 47.334 31.326 -66.215 1.00 52.22 109 LEU A O 1
ATOM 811 N N . SER A 1 110 ? 46.048 32.746 -67.382 1.00 57.47 110 SER A N 1
ATOM 812 C CA . SER A 1 110 ? 46.89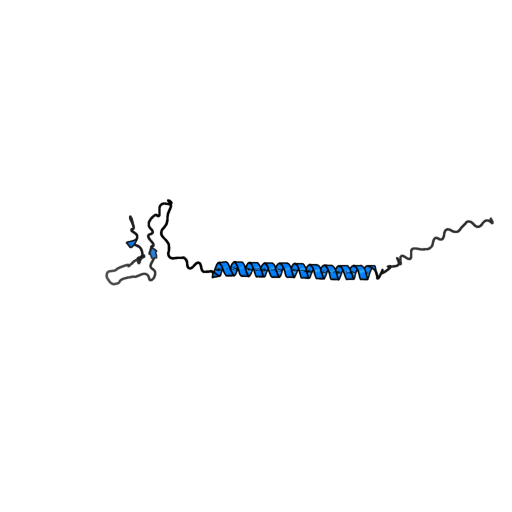1 32.786 -68.570 1.00 57.47 110 SER A CA 1
ATOM 813 C C . SER A 1 110 ? 48.197 33.503 -68.230 1.00 57.47 110 SER A C 1
ATOM 815 O O . SER A 1 110 ? 48.169 34.660 -67.806 1.00 57.47 110 SER A O 1
ATOM 817 N N . SER A 1 111 ? 49.338 32.842 -68.434 1.00 60.25 111 SER A N 1
ATOM 818 C CA . SER A 1 111 ? 50.634 33.522 -68.443 1.00 60.25 111 SER A CA 1
ATOM 819 C C . SER A 1 111 ? 50.658 34.563 -69.572 1.00 60.25 111 SER A C 1
ATOM 821 O O . SER A 1 111 ? 50.165 34.260 -70.664 1.00 60.25 111 SER A O 1
ATOM 823 N N . PRO A 1 112 ? 51.232 35.759 -69.366 1.00 52.72 112 PRO A N 1
ATOM 824 C CA . PRO A 1 112 ? 51.292 36.771 -70.413 1.00 52.72 112 PRO A CA 1
ATOM 825 C C . PRO A 1 112 ? 52.169 36.270 -71.570 1.00 52.72 112 PRO A C 1
ATOM 827 O O . PRO A 1 112 ? 53.300 35.832 -71.359 1.00 52.72 112 PRO A O 1
ATOM 830 N N . ASN A 1 113 ? 51.629 36.300 -72.792 1.00 49.69 113 ASN A N 1
ATOM 831 C CA . ASN A 1 113 ? 52.387 35.984 -74.001 1.00 49.69 113 ASN A CA 1
ATOM 832 C C . ASN A 1 113 ? 53.421 37.086 -74.251 1.00 49.69 113 ASN A C 1
ATOM 834 O O . ASN A 1 113 ? 53.079 38.263 -74.333 1.00 49.69 113 ASN A O 1
ATOM 838 N N . LEU A 1 114 ? 54.683 36.685 -74.385 1.00 52.34 114 LEU A N 1
ATOM 839 C CA . LEU A 1 114 ? 55.838 37.562 -74.551 1.00 52.34 114 LEU A CA 1
ATOM 840 C C . LEU A 1 114 ? 56.046 37.970 -76.020 1.00 52.34 114 LEU A C 1
ATOM 842 O O . LEU A 1 114 ? 57.151 37.849 -76.521 1.00 52.34 114 LEU A O 1
ATOM 846 N N . TYR A 1 115 ? 54.996 38.396 -76.723 1.00 50.81 115 TYR A N 1
ATOM 847 C CA . TYR A 1 115 ? 55.107 39.007 -78.054 1.00 50.81 115 TYR A CA 1
ATOM 848 C C . TYR A 1 115 ? 53.909 39.928 -78.296 1.00 50.81 115 TYR A C 1
ATOM 850 O O . TYR A 1 115 ? 52.928 39.535 -78.927 1.00 50.81 115 TYR A O 1
ATOM 858 N N . GLN A 1 116 ? 53.994 41.150 -77.777 1.00 44.47 116 GLN A N 1
ATOM 859 C CA . GLN A 1 116 ? 53.272 42.315 -78.284 1.00 44.47 116 GLN A CA 1
ATOM 860 C C . GLN A 1 116 ? 54.116 43.561 -78.050 1.00 44.47 116 GLN A C 1
ATOM 862 O O . GLN A 1 116 ? 54.685 43.673 -76.940 1.00 44.47 116 GLN A O 1
#

Nearest PDB structures (foldseek):
  2qlz-assembly1_A  TM=2.700E-01  e=8.541E+00  unclassified

Organism: Aotus nancymaae (NCBI:txid37293)

pLDDT: mean 74.14, std 17.89, range [42.97, 96.38]

Radius of gyration: 44.4 Å; Cα contacts (8 Å, |Δi|>4): 44; chains: 1; bounding box: 99×58×112 Å

Secondary structure (DSSP, 8-state):
--S--GGG-EEE---EE-SS-EE--S--EEE-------S-------------HHHHHHHHHHHHHHHHHHHHHHHHHHHHHHHHHHHHHHHHHS---------------PPPPS--

Sequence (116 aa):
MHRLQPADTGTYTCEGVTETDVFRPHHGTLVLVTEELSQGAHRCPEAPPRASALPAALTVVSFLLGLGLGVACVLARTQMKKACSSRDKDSVAACVVYEDMSHSRCNTLSSPNLYQ

Mean predicted aligned error: 21.42 Å

Foldseek 3Di:
DPPDDQVNFDWAWDWDDDPVDIDTDPDTDGDGDDDPPPPDDDDDDDPPPVPVCVVVVVVVVVVVVVVVVVVVVVVVVVVVVVVVVVVVVVVVVVPPPPPPPPPDDDDPPDDDDPDD

InterPro domains:
  IPR039090 T-cell antigen CD7 [PTHR15343] (1-116)